Protein AF-A0A5B8W4Y5-F1 (afdb_monomer_lite)

Sequence (94 aa):
MKAFEIRVGQGQRLLKFEPQDKVNQFKIYAADKAEDWIDYEQSRSVDVPQDGLLGIITVYSDHHFDFDGPGAFTGQDLLSIAAQIVKHPQFKAE

Radius of gyration: 12.48 Å; chains: 1; bounding box: 27×25×34 Å

Structure (mmCIF, N/CA/C/O backbone):
data_AF-A0A5B8W4Y5-F1
#
_entry.id   AF-A0A5B8W4Y5-F1
#
loop_
_atom_site.group_PDB
_atom_site.id
_atom_site.type_symbol
_atom_site.label_atom_id
_atom_site.label_alt_id
_atom_site.label_comp_id
_atom_site.label_asym_id
_atom_site.label_entity_id
_atom_site.label_seq_id
_atom_site.pdbx_PDB_ins_code
_atom_site.Cartn_x
_atom_site.Cartn_y
_atom_site.Cartn_z
_atom_site.occupancy
_atom_site.B_iso_or_equiv
_atom_site.auth_seq_id
_atom_site.auth_comp_id
_atom_site.auth_asym_id
_atom_site.auth_atom_id
_atom_site.pdbx_PDB_model_num
ATOM 1 N N . MET A 1 1 ? -4.079 -1.661 -15.724 1.00 78.94 1 MET A N 1
ATOM 2 C CA . MET A 1 1 ? -4.285 -2.419 -14.471 1.00 78.94 1 MET A CA 1
ATOM 3 C C . MET A 1 1 ? -5.638 -2.007 -13.903 1.00 78.94 1 MET A C 1
ATOM 5 O O . MET A 1 1 ? -6.150 -0.971 -14.312 1.00 78.94 1 MET A O 1
ATOM 9 N N . LYS A 1 2 ? -6.241 -2.809 -13.031 1.00 86.81 2 LYS A N 1
ATOM 10 C CA . LYS A 1 2 ? -7.474 -2.486 -12.298 1.00 86.81 2 LYS A CA 1
ATOM 11 C C . LYS A 1 2 ? -7.151 -2.300 -10.820 1.00 86.81 2 LYS A C 1
ATOM 13 O O . LYS A 1 2 ? -6.152 -2.844 -10.354 1.00 86.81 2 LYS A O 1
ATOM 18 N N . ALA A 1 3 ? -8.001 -1.560 -10.113 1.00 92.31 3 ALA A N 1
ATOM 19 C CA . ALA A 1 3 ? -7.918 -1.478 -8.663 1.00 92.31 3 ALA A CA 1
ATOM 20 C C . ALA A 1 3 ? -8.151 -2.855 -8.022 1.00 92.31 3 ALA A C 1
ATOM 22 O O . ALA A 1 3 ? -8.873 -3.687 -8.582 1.00 92.31 3 ALA A O 1
ATOM 23 N N . PHE A 1 4 ? -7.524 -3.093 -6.875 1.00 93.06 4 PHE A N 1
ATOM 24 C CA . PHE A 1 4 ? -7.642 -4.339 -6.117 1.00 93.06 4 PHE A CA 1
ATOM 25 C C . PHE A 1 4 ? -7.449 -4.090 -4.625 1.00 93.06 4 PHE A C 1
ATOM 27 O O . PHE A 1 4 ? -7.040 -3.005 -4.227 1.00 93.06 4 PHE A O 1
ATOM 34 N N . GLU A 1 5 ? -7.741 -5.093 -3.805 1.00 93.62 5 GLU A N 1
ATOM 35 C CA . GLU A 1 5 ? -7.681 -4.983 -2.351 1.00 93.62 5 GLU A CA 1
ATOM 36 C C . GLU A 1 5 ? -6.803 -6.090 -1.771 1.00 93.62 5 GLU A C 1
ATOM 38 O O . GLU A 1 5 ? -6.829 -7.223 -2.257 1.00 93.62 5 GLU A O 1
ATOM 43 N N . ILE A 1 6 ? -6.028 -5.775 -0.734 1.00 89.75 6 ILE A N 1
ATOM 44 C CA . ILE A 1 6 ? -5.232 -6.760 0.014 1.00 89.75 6 ILE A CA 1
ATOM 45 C C . ILE A 1 6 ? -5.397 -6.523 1.517 1.00 89.75 6 ILE A C 1
ATOM 47 O O . ILE A 1 6 ? -5.658 -5.399 1.949 1.00 89.75 6 ILE A O 1
ATOM 51 N N . ARG A 1 7 ? -5.214 -7.574 2.323 1.00 86.62 7 ARG A N 1
ATOM 52 C CA . ARG A 1 7 ? -5.227 -7.476 3.789 1.00 86.62 7 ARG A CA 1
ATOM 53 C C . ARG A 1 7 ? -3.813 -7.499 4.344 1.00 86.62 7 ARG A C 1
ATOM 55 O O . ARG A 1 7 ? -3.030 -8.382 3.997 1.00 86.62 7 ARG A O 1
ATOM 62 N N . VAL A 1 8 ? -3.475 -6.556 5.221 1.00 77.94 8 VAL A N 1
ATOM 63 C CA . VAL A 1 8 ? -2.107 -6.418 5.753 1.00 77.94 8 VAL A CA 1
ATOM 64 C C . VAL A 1 8 ? -2.051 -6.306 7.273 1.00 77.94 8 VAL A C 1
ATOM 66 O O . VAL A 1 8 ? -2.972 -5.825 7.936 1.00 77.94 8 VAL A O 1
ATOM 69 N N . GLY A 1 9 ? -0.911 -6.733 7.819 1.00 70.38 9 GLY A N 1
ATOM 70 C CA . GLY A 1 9 ? -0.618 -6.692 9.248 1.00 70.38 9 GLY A CA 1
ATOM 71 C C . GLY A 1 9 ? -1.419 -7.702 10.078 1.00 70.38 9 GLY A C 1
ATOM 72 O O . GLY A 1 9 ? -2.280 -8.430 9.583 1.00 70.38 9 GLY A O 1
ATOM 73 N N . GLN A 1 10 ? -1.128 -7.740 11.380 1.00 64.38 10 GLN A N 1
ATOM 74 C CA . GLN A 1 10 ? -1.821 -8.619 12.333 1.00 64.38 10 GLN A CA 1
ATOM 75 C C . GLN A 1 10 ? -3.308 -8.262 12.489 1.00 64.38 10 GLN A C 1
ATOM 77 O O . GLN A 1 10 ? -4.118 -9.142 12.751 1.00 64.38 10 GLN A O 1
ATOM 82 N N . GLY A 1 11 ? -3.667 -6.994 12.258 1.00 65.56 11 GLY A N 1
ATOM 83 C CA . GLY A 1 11 ? -5.050 -6.511 12.277 1.00 65.56 11 GLY A CA 1
ATOM 84 C C . GLY A 1 11 ? -5.858 -6.813 11.011 1.00 65.56 11 GLY A C 1
ATOM 85 O O . GLY A 1 11 ? -7.015 -6.426 10.955 1.00 65.56 11 GLY A O 1
ATOM 86 N N . GLN A 1 12 ? -5.278 -7.478 9.997 1.00 73.06 12 GLN A N 1
ATOM 87 C CA . GLN A 1 12 ? -5.971 -7.834 8.745 1.00 73.06 12 GLN A CA 1
ATOM 88 C C . GLN A 1 12 ? -6.645 -6.640 8.039 1.00 73.06 12 GLN A C 1
ATOM 90 O O . GLN A 1 12 ? -7.681 -6.813 7.392 1.00 73.06 12 GLN A O 1
ATOM 95 N N . ARG A 1 13 ? -6.039 -5.450 8.135 1.00 80.94 13 ARG A N 1
ATOM 96 C CA . ARG A 1 13 ? -6.568 -4.199 7.572 1.00 80.94 13 ARG A CA 1
ATOM 97 C C . ARG A 1 13 ? -6.677 -4.305 6.061 1.00 80.94 13 ARG A C 1
ATOM 99 O O . ARG A 1 13 ? -5.693 -4.654 5.403 1.00 80.94 13 ARG A O 1
ATOM 106 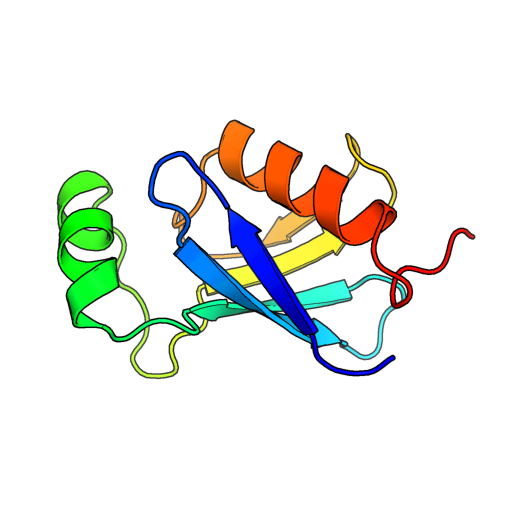N N . LEU A 1 14 ? -7.851 -4.008 5.527 1.00 87.75 14 LEU A N 1
ATOM 107 C CA . LEU A 1 14 ? -8.137 -3.973 4.109 1.00 87.75 14 LEU A CA 1
ATOM 108 C C . LEU A 1 14 ? -7.641 -2.655 3.519 1.00 87.75 14 LEU A C 1
ATOM 110 O O . LEU A 1 14 ? -8.032 -1.553 3.915 1.00 87.75 14 LEU A O 1
ATOM 114 N N . LEU A 1 15 ? -6.768 -2.802 2.538 1.00 90.12 15 LEU A N 1
ATOM 115 C CA . LEU A 1 15 ? -6.194 -1.718 1.772 1.00 90.12 15 LEU A CA 1
ATOM 116 C C . LEU A 1 15 ? -6.635 -1.843 0.326 1.00 90.12 15 LEU A C 1
ATOM 118 O O . LEU A 1 15 ? -6.529 -2.924 -0.254 1.00 90.12 15 LEU A O 1
ATOM 122 N N . LYS A 1 16 ? -7.060 -0.731 -0.267 1.00 92.88 16 LYS A N 1
ATOM 123 C CA . LYS A 1 16 ? -7.382 -0.638 -1.689 1.00 92.88 16 LYS A CA 1
ATOM 124 C C . LYS A 1 16 ? -6.218 -0.003 -2.443 1.00 92.88 16 LYS A C 1
ATOM 126 O O . LYS A 1 16 ? -5.729 1.057 -2.072 1.00 92.88 16 LYS A O 1
ATOM 131 N N . PHE A 1 17 ? -5.805 -0.648 -3.524 1.00 94.06 17 PHE A N 1
ATOM 132 C CA . PHE A 1 17 ? -4.712 -0.245 -4.398 1.00 94.06 17 PHE A CA 1
ATOM 133 C C . PHE A 1 17 ? -5.292 0.220 -5.718 1.00 94.06 17 PHE A C 1
ATOM 135 O O . PHE A 1 17 ? -5.901 -0.567 -6.444 1.00 94.06 17 PHE A O 1
ATOM 142 N N . GLU A 1 18 ? -5.090 1.490 -6.047 1.00 94.56 18 GLU A N 1
ATOM 143 C CA . GLU A 1 18 ? -5.514 2.057 -7.321 1.00 94.56 18 GLU A CA 1
ATOM 144 C C . GLU A 1 18 ? -4.306 2.277 -8.237 1.00 94.56 18 GLU A C 1
ATOM 146 O O . GLU A 1 18 ? -3.410 3.054 -7.888 1.00 94.56 18 GLU A O 1
ATOM 151 N N . PRO A 1 19 ? -4.251 1.617 -9.408 1.00 93.06 19 PRO A N 1
ATOM 152 C CA . PRO A 1 19 ? -3.127 1.752 -10.326 1.00 93.06 19 PRO A CA 1
ATOM 153 C C . PRO A 1 19 ? -2.980 3.188 -10.824 1.00 93.06 19 PRO A C 1
ATOM 155 O O . PRO A 1 19 ? -3.975 3.862 -11.088 1.00 93.06 19 PRO A O 1
ATOM 158 N N . GLN A 1 20 ? -1.735 3.631 -10.960 1.00 93.00 20 GLN A N 1
ATOM 159 C CA . GLN A 1 20 ? -1.369 4.936 -11.509 1.00 93.00 20 GLN A CA 1
ATOM 160 C C . GLN A 1 20 ? -0.818 4.792 -12.939 1.00 93.00 20 GLN A C 1
ATOM 162 O O . GLN A 1 20 ? -0.818 3.702 -13.515 1.00 93.00 20 GLN A O 1
ATOM 167 N N . ASP A 1 21 ? -0.349 5.899 -13.520 1.00 88.00 21 ASP A N 1
ATOM 168 C CA . ASP A 1 21 ? 0.194 5.928 -14.885 1.00 88.00 21 ASP A CA 1
ATOM 169 C C . ASP A 1 21 ? 1.499 5.125 -15.031 1.00 88.00 21 ASP A C 1
ATOM 171 O O . ASP A 1 21 ? 1.808 4.622 -16.112 1.00 88.00 21 ASP A O 1
ATOM 175 N N . LYS A 1 22 ? 2.268 4.980 -13.942 1.00 87.81 22 LYS A N 1
ATOM 176 C CA . LYS A 1 22 ? 3.495 4.173 -13.913 1.00 87.81 22 LYS A CA 1
ATOM 177 C C . LYS A 1 22 ? 3.196 2.697 -13.650 1.00 87.81 22 LYS A C 1
ATOM 179 O O . LYS A 1 22 ? 2.300 2.343 -12.884 1.00 87.81 22 LYS A O 1
ATOM 184 N N . VAL A 1 23 ? 3.999 1.825 -14.259 1.00 88.50 23 VAL A N 1
ATOM 185 C CA . VAL A 1 23 ? 3.936 0.375 -14.034 1.00 88.50 23 VAL A CA 1
ATOM 186 C C . VAL A 1 23 ? 4.185 0.074 -12.555 1.00 88.50 23 VAL A C 1
ATOM 188 O O . VAL A 1 23 ? 5.077 0.652 -11.943 1.00 88.50 23 VAL A O 1
ATOM 191 N N . ASN A 1 24 ? 3.359 -0.806 -11.982 1.00 92.94 24 ASN A N 1
ATOM 192 C CA . ASN A 1 24 ? 3.417 -1.245 -10.583 1.00 92.94 24 ASN A CA 1
ATOM 193 C C . ASN A 1 24 ? 3.398 -0.109 -9.544 1.00 92.94 24 ASN A C 1
ATOM 195 O O . ASN A 1 24 ? 3.819 -0.305 -8.402 1.00 92.94 24 ASN A O 1
ATOM 199 N N . GLN A 1 25 ? 2.890 1.064 -9.929 1.00 95.38 25 GLN A N 1
ATOM 200 C CA . GLN A 1 25 ? 2.639 2.172 -9.025 1.00 95.38 25 GLN A CA 1
ATOM 201 C C . GLN A 1 25 ? 1.163 2.205 -8.634 1.00 95.38 25 GLN A C 1
ATOM 203 O O . GLN A 1 25 ? 0.276 2.169 -9.492 1.00 95.38 25 GLN A O 1
ATOM 208 N N . PHE A 1 26 ? 0.900 2.313 -7.335 1.00 95.00 26 PHE A N 1
ATOM 209 C CA . PHE A 1 26 ? -0.439 2.253 -6.771 1.00 95.00 26 PHE A CA 1
ATOM 210 C C . PHE A 1 26 ? -0.625 3.313 -5.688 1.00 95.00 26 PHE A C 1
ATOM 212 O O . PHE A 1 26 ? 0.216 3.451 -4.802 1.00 95.00 26 PHE A O 1
ATOM 219 N N . LYS A 1 27 ? -1.755 4.021 -5.722 1.00 94.31 27 LYS A N 1
ATOM 220 C CA . LYS A 1 27 ? -2.254 4.749 -4.550 1.00 94.31 27 LYS A CA 1
ATOM 221 C C . LYS A 1 27 ? -2.866 3.754 -3.578 1.00 94.31 27 LYS A C 1
ATOM 223 O O . LYS A 1 27 ? -3.612 2.873 -4.004 1.00 94.31 27 LYS A O 1
ATOM 228 N N . ILE A 1 28 ? -2.545 3.900 -2.301 1.00 92.00 28 ILE A N 1
ATOM 229 C CA . ILE A 1 28 ? -3.038 3.056 -1.219 1.00 92.00 28 ILE A CA 1
ATOM 230 C C . ILE A 1 28 ? -4.110 3.822 -0.462 1.00 92.00 28 ILE A C 1
ATOM 232 O O . ILE A 1 28 ? -3.847 4.901 0.061 1.00 92.00 28 ILE A O 1
ATOM 236 N N . TYR A 1 29 ? -5.289 3.231 -0.356 1.00 89.06 29 TYR A N 1
ATOM 237 C CA . TYR A 1 29 ? -6.403 3.765 0.406 1.00 89.06 29 TYR A CA 1
ATOM 238 C C . TYR A 1 29 ? -6.776 2.821 1.543 1.00 89.06 29 TYR A C 1
ATOM 240 O O . TYR A 1 29 ? -6.728 1.596 1.381 1.00 89.06 29 TYR A O 1
ATOM 248 N N . ALA A 1 30 ? -7.199 3.387 2.669 1.00 85.44 30 ALA A N 1
ATOM 249 C CA . ALA A 1 30 ? -7.955 2.650 3.672 1.00 85.44 30 ALA A CA 1
ATOM 250 C C . ALA A 1 30 ? -9.290 2.204 3.049 1.00 85.44 30 ALA A C 1
ATOM 252 O O . ALA A 1 30 ? -10.077 3.039 2.606 1.00 85.44 30 ALA A O 1
ATOM 253 N N . ALA A 1 31 ? -9.521 0.892 2.956 1.00 84.25 31 ALA A N 1
ATOM 254 C CA . ALA A 1 31 ? -10.777 0.345 2.434 1.00 84.25 31 ALA A CA 1
ATOM 255 C C . ALA A 1 31 ? -11.766 -0.018 3.553 1.00 84.25 31 ALA A C 1
ATOM 257 O O . ALA A 1 31 ? -12.974 -0.057 3.318 1.00 84.25 31 ALA A O 1
ATOM 258 N N . ASP A 1 32 ? -11.256 -0.280 4.759 1.00 80.25 32 ASP A N 1
ATOM 259 C CA . ASP A 1 32 ? -12.082 -0.447 5.957 1.00 80.25 32 ASP A CA 1
ATOM 260 C C . ASP A 1 32 ? -12.668 0.894 6.433 1.00 80.25 32 ASP A C 1
ATOM 262 O O . ASP A 1 32 ? -12.267 1.974 5.987 1.00 80.25 32 ASP A O 1
ATOM 266 N N . LYS A 1 33 ? -13.635 0.835 7.356 1.00 69.06 33 LYS A N 1
ATOM 267 C CA . LYS A 1 33 ? -14.246 2.043 7.920 1.00 69.06 33 LYS A CA 1
ATOM 268 C C . LYS A 1 33 ? -13.219 2.808 8.752 1.00 69.06 33 LYS A C 1
ATOM 270 O O . LYS A 1 33 ? -12.347 2.204 9.364 1.00 69.06 33 LYS A O 1
ATOM 275 N N . ALA A 1 34 ? -13.382 4.128 8.849 1.00 62.81 34 ALA A N 1
ATOM 276 C CA . ALA A 1 34 ? -12.522 4.974 9.681 1.00 62.81 34 ALA A CA 1
ATOM 277 C C . ALA A 1 34 ? -12.395 4.442 11.121 1.00 62.81 34 ALA A C 1
ATOM 279 O O . ALA A 1 34 ? -11.308 4.449 11.675 1.00 62.81 34 ALA A O 1
ATOM 280 N N . GLU A 1 35 ? -13.470 3.886 11.690 1.00 64.06 35 GLU A N 1
ATOM 281 C CA . GLU A 1 35 ? -13.485 3.272 13.027 1.00 64.06 35 GLU A CA 1
ATOM 282 C C . GLU A 1 35 ? -12.459 2.136 13.194 1.00 64.06 35 GLU A C 1
ATOM 284 O O . GLU A 1 35 ? -11.827 2.050 14.242 1.00 64.06 35 GLU A O 1
ATOM 289 N N . ASP A 1 36 ? -12.228 1.327 12.154 1.00 65.62 36 ASP A N 1
ATOM 290 C CA . ASP A 1 36 ? -11.223 0.251 12.151 1.00 65.62 36 ASP A CA 1
ATOM 291 C C . ASP A 1 36 ? -9.781 0.799 12.067 1.00 65.62 36 ASP A C 1
ATOM 293 O O . ASP A 1 36 ? -8.809 0.097 12.362 1.00 65.62 36 ASP A O 1
ATOM 297 N N . TRP A 1 37 ? -9.638 2.070 11.676 1.00 65.75 37 TRP A N 1
ATOM 298 C CA . TRP A 1 37 ? -8.372 2.795 11.596 1.00 65.75 37 TRP A CA 1
ATOM 299 C C . TRP A 1 37 ? -8.116 3.706 12.802 1.00 65.75 37 TRP A C 1
ATOM 301 O O . TRP A 1 37 ? -6.956 4.013 13.048 1.00 65.75 37 TRP A O 1
ATOM 311 N N . ILE A 1 38 ? -9.120 4.054 13.617 1.00 63.31 38 ILE A N 1
ATOM 312 C CA . ILE A 1 38 ? -8.944 4.924 14.799 1.00 63.31 38 ILE A CA 1
ATOM 313 C C . ILE A 1 38 ? -7.928 4.334 15.791 1.00 63.31 38 ILE A C 1
ATOM 315 O O . ILE A 1 38 ? -7.043 5.048 16.263 1.00 63.31 38 ILE A O 1
ATOM 319 N N . ASP A 1 39 ? -7.982 3.027 16.067 1.00 61.19 39 ASP A N 1
ATOM 320 C CA . ASP A 1 39 ? -6.985 2.360 16.925 1.00 61.19 39 ASP A CA 1
ATOM 321 C C . ASP A 1 39 ? -5.575 2.394 16.300 1.00 61.19 39 ASP A C 1
ATOM 323 O O . ASP A 1 39 ? -4.546 2.422 16.988 1.00 61.19 39 ASP A O 1
ATOM 327 N N . TYR A 1 40 ? -5.505 2.424 14.968 1.00 63.06 40 TYR A N 1
ATOM 328 C CA . TYR A 1 40 ? -4.253 2.536 14.234 1.00 63.06 40 TYR A CA 1
ATOM 329 C C . TYR A 1 40 ? -3.686 3.958 14.278 1.00 63.06 40 TYR A C 1
ATOM 331 O O . TYR A 1 40 ? -2.519 4.129 14.626 1.00 63.06 40 TYR A O 1
ATOM 339 N N . GLU A 1 41 ? -4.509 4.970 14.008 1.00 60.94 41 GLU A N 1
ATOM 340 C CA . GLU A 1 41 ? -4.158 6.389 14.104 1.00 60.94 41 GLU A CA 1
ATOM 341 C C . GLU A 1 41 ? -3.676 6.749 15.511 1.00 60.94 41 GLU A C 1
ATOM 343 O O . GLU A 1 41 ? -2.620 7.363 15.660 1.00 60.94 41 GLU A O 1
ATOM 348 N N . GLN A 1 42 ? -4.370 6.282 16.555 1.00 59.97 42 GLN A N 1
ATOM 349 C CA . GLN A 1 42 ? -3.980 6.533 17.947 1.00 59.97 42 GLN A CA 1
ATOM 350 C C . GLN A 1 42 ? -2.683 5.820 18.346 1.00 59.97 42 GLN A C 1
ATOM 352 O O . GLN A 1 42 ? -1.887 6.372 19.105 1.00 59.97 42 GLN A O 1
ATOM 357 N N . SER A 1 43 ? -2.439 4.609 17.836 1.00 59.59 43 SER A N 1
ATOM 358 C CA . SER A 1 43 ? -1.205 3.866 18.138 1.00 59.59 43 SER A CA 1
ATOM 359 C C . SER A 1 43 ? 0.025 4.374 17.377 1.00 59.59 43 SER A C 1
ATOM 361 O O . SER A 1 43 ? 1.155 4.051 17.753 1.00 59.59 43 SER A O 1
ATOM 363 N N . ARG A 1 44 ? -0.171 5.153 16.306 1.00 62.75 44 ARG A N 1
ATOM 364 C CA . ARG A 1 44 ? 0.890 5.561 15.369 1.00 62.75 44 ARG A CA 1
ATOM 365 C C . ARG A 1 44 ? 1.036 7.074 15.195 1.00 62.75 44 ARG A C 1
ATOM 367 O O . ARG A 1 44 ? 1.997 7.487 14.552 1.00 62.75 44 ARG A O 1
ATOM 374 N N . SER A 1 45 ? 0.133 7.873 15.766 1.00 63.12 45 SER A N 1
ATOM 375 C CA . SER A 1 45 ? 0.054 9.331 15.590 1.00 63.12 45 SER A CA 1
ATOM 376 C C . SER A 1 45 ? 0.085 9.746 14.117 1.00 63.12 45 SER A C 1
ATOM 378 O O . SER A 1 45 ? 0.862 10.617 13.727 1.00 63.12 45 SER A O 1
ATOM 380 N N . VAL A 1 46 ? -0.715 9.081 13.287 1.00 64.81 46 VAL A N 1
ATOM 381 C CA . VAL A 1 46 ? -0.842 9.412 11.862 1.00 64.81 46 VAL A CA 1
ATOM 382 C C . VAL A 1 46 ? -2.217 10.001 11.642 1.00 64.81 46 VAL A C 1
ATOM 384 O O . VAL A 1 46 ? -3.195 9.359 12.003 1.00 64.81 46 VAL A O 1
ATOM 387 N N . ASP A 1 47 ? -2.280 11.184 11.041 1.00 63.31 47 ASP A N 1
ATOM 388 C CA . ASP A 1 47 ? -3.531 11.729 10.522 1.00 63.31 47 ASP A CA 1
ATOM 389 C C . ASP A 1 47 ? -3.854 11.007 9.208 1.00 63.31 47 ASP A C 1
ATOM 391 O O . ASP A 1 47 ? -3.168 11.211 8.198 1.00 63.31 47 ASP A O 1
ATOM 395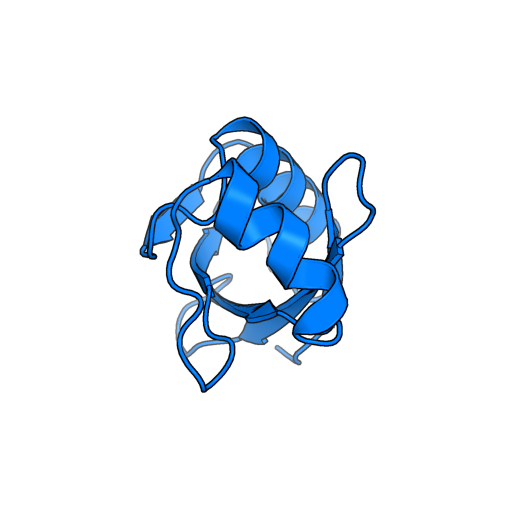 N N . VAL A 1 48 ? -4.869 10.138 9.203 1.00 66.75 48 VAL A N 1
ATOM 396 C CA . VAL A 1 48 ? -5.421 9.609 7.953 1.00 66.75 48 VAL A CA 1
ATOM 397 C C . VAL A 1 48 ? -6.212 10.743 7.302 1.00 66.75 48 VAL A C 1
ATOM 399 O O . VAL A 1 48 ? -7.154 11.268 7.904 1.00 66.75 48 VAL A O 1
ATOM 402 N N . PRO A 1 49 ? -5.852 11.178 6.082 1.00 66.81 49 PRO A N 1
ATOM 403 C CA . PRO A 1 49 ? -6.569 12.270 5.454 1.00 66.81 49 PRO A CA 1
ATOM 404 C C . PRO A 1 49 ? -8.014 11.858 5.142 1.00 66.81 49 PRO A C 1
ATOM 406 O O . PRO A 1 49 ? -8.333 10.679 5.000 1.00 66.81 49 PRO A O 1
ATOM 409 N N . GLN A 1 50 ? -8.913 12.841 5.043 1.00 67.31 50 GLN A N 1
ATOM 410 C CA . GLN A 1 50 ? -10.363 12.614 4.932 1.00 67.31 50 GLN A CA 1
ATOM 411 C C . GLN A 1 50 ? -10.775 11.806 3.684 1.00 67.31 50 GLN A C 1
ATOM 413 O O . GLN A 1 50 ? -11.850 11.211 3.654 1.00 67.31 50 GLN A O 1
ATOM 418 N N . ASP A 1 51 ? -9.931 11.782 2.653 1.00 75.81 51 ASP A N 1
ATOM 419 C CA . ASP A 1 51 ? -10.103 10.977 1.440 1.00 75.81 51 ASP A CA 1
ATOM 420 C C . ASP A 1 51 ? -9.624 9.519 1.599 1.00 75.81 51 ASP A C 1
ATOM 422 O O . ASP A 1 51 ? -9.791 8.712 0.684 1.00 75.81 51 ASP A O 1
ATOM 426 N N . GLY A 1 52 ? -9.043 9.174 2.751 1.00 78.12 52 GLY A N 1
ATOM 427 C CA . GLY A 1 52 ? -8.543 7.844 3.083 1.00 78.12 52 GLY A CA 1
ATOM 428 C C . GLY A 1 52 ? -7.225 7.482 2.398 1.00 78.12 52 GLY A C 1
ATOM 429 O O . GLY A 1 52 ? -6.859 6.306 2.408 1.00 78.12 52 GLY A O 1
ATOM 430 N N . LEU A 1 53 ? -6.523 8.442 1.777 1.00 87.06 53 LEU A N 1
ATOM 431 C CA . LEU A 1 53 ? -5.257 8.193 1.085 1.00 87.06 53 LEU A CA 1
ATOM 432 C C . LEU A 1 53 ? -4.116 7.993 2.091 1.00 87.06 53 LEU A C 1
ATOM 434 O O . LEU A 1 53 ? -3.709 8.907 2.799 1.00 87.06 53 LEU A O 1
ATOM 438 N N . LEU A 1 54 ? -3.540 6.796 2.103 1.00 86.88 54 LEU A N 1
ATOM 439 C CA . LEU A 1 54 ? -2.446 6.431 3.006 1.00 86.88 54 LEU A CA 1
ATOM 440 C C . LEU A 1 54 ? -1.063 6.615 2.375 1.00 86.88 54 LEU A C 1
ATOM 442 O O . LEU A 1 54 ? -0.063 6.595 3.085 1.00 86.88 54 LEU A O 1
ATOM 446 N N . GLY A 1 55 ? -0.993 6.779 1.052 1.00 90.75 55 GLY A N 1
ATOM 447 C CA . GLY A 1 55 ? 0.248 7.027 0.322 1.00 90.75 55 GLY A CA 1
ATOM 448 C C . GLY A 1 55 ? 0.254 6.423 -1.078 1.00 90.75 55 GLY A C 1
ATOM 449 O O . GLY A 1 55 ? -0.760 5.937 -1.583 1.00 90.75 55 GLY A O 1
ATOM 450 N N . ILE A 1 56 ? 1.419 6.447 -1.711 1.00 94.06 56 ILE A N 1
ATOM 451 C CA . ILE A 1 56 ? 1.704 5.889 -3.029 1.00 94.06 56 ILE A CA 1
ATOM 452 C C . ILE A 1 56 ? 2.866 4.913 -2.878 1.00 94.06 56 ILE A C 1
ATOM 454 O O . ILE A 1 56 ? 3.907 5.260 -2.329 1.00 94.06 56 ILE A O 1
ATOM 458 N N . ILE A 1 57 ? 2.709 3.697 -3.396 1.00 94.25 57 ILE A N 1
ATOM 459 C CA . ILE A 1 57 ? 3.778 2.699 -3.461 1.00 94.25 57 ILE A CA 1
ATOM 460 C C . ILE A 1 57 ? 4.121 2.387 -4.913 1.00 94.25 57 ILE A C 1
ATOM 462 O O . ILE A 1 57 ? 3.230 2.235 -5.748 1.00 94.25 57 ILE A O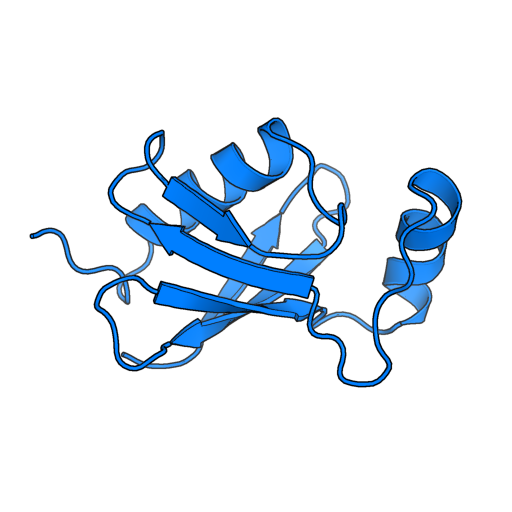 1
ATOM 466 N N . THR A 1 58 ? 5.409 2.271 -5.214 1.00 95.44 58 THR A N 1
ATOM 467 C CA . THR A 1 58 ? 5.920 1.743 -6.483 1.00 95.44 58 THR A CA 1
ATOM 468 C C . THR A 1 58 ? 6.693 0.470 -6.180 1.00 95.44 58 THR A C 1
ATOM 470 O O . THR A 1 58 ? 7.650 0.508 -5.412 1.00 95.44 58 THR A O 1
ATOM 473 N N . VAL A 1 59 ? 6.263 -0.664 -6.733 1.00 95.06 59 VAL A N 1
ATOM 474 C CA . VAL A 1 59 ? 6.828 -1.981 -6.405 1.00 95.06 59 VAL A CA 1
ATOM 475 C C . VAL A 1 59 ? 7.647 -2.511 -7.576 1.00 95.06 59 VAL A C 1
ATOM 477 O O . VAL A 1 59 ? 7.118 -2.679 -8.672 1.00 95.06 59 VAL A O 1
ATOM 480 N N . TYR A 1 60 ? 8.918 -2.828 -7.330 1.00 92.88 60 TYR A N 1
ATOM 481 C CA . TYR A 1 60 ? 9.805 -3.469 -8.308 1.00 92.88 60 TYR A CA 1
ATOM 482 C C . TYR A 1 60 ? 9.993 -4.958 -7.990 1.00 92.88 60 TYR A C 1
ATOM 484 O O . TYR A 1 60 ? 10.043 -5.793 -8.889 1.00 92.88 60 TYR A O 1
ATOM 492 N N . SER A 1 61 ? 10.064 -5.302 -6.702 1.00 92.00 61 SER A N 1
ATOM 493 C CA . SER A 1 61 ? 10.055 -6.675 -6.194 1.00 92.00 61 SER A CA 1
ATOM 494 C C . SER A 1 61 ? 9.434 -6.734 -4.796 1.00 92.00 61 SER A C 1
ATOM 496 O O . SER A 1 61 ? 9.035 -5.718 -4.230 1.00 92.00 61 SER A O 1
ATOM 498 N N . ASP A 1 62 ? 9.356 -7.928 -4.214 1.00 91.06 62 ASP A N 1
ATOM 499 C CA . ASP A 1 62 ? 8.830 -8.143 -2.864 1.00 91.06 62 ASP A CA 1
ATOM 500 C C . ASP A 1 62 ? 9.682 -7.476 -1.765 1.00 91.06 62 ASP A C 1
ATOM 502 O O . ASP A 1 62 ? 9.171 -7.206 -0.680 1.00 91.06 62 ASP A O 1
ATOM 506 N N . HIS A 1 63 ? 10.947 -7.154 -2.063 1.00 92.31 63 HIS A N 1
ATOM 507 C CA . HIS A 1 63 ? 11.884 -6.479 -1.155 1.00 92.31 63 HIS A CA 1
ATOM 508 C C . HIS A 1 63 ? 12.406 -5.131 -1.685 1.00 92.31 63 HIS A C 1
ATOM 510 O O . HIS A 1 63 ? 13.169 -4.464 -0.989 1.00 92.31 63 HIS A O 1
ATOM 516 N N . HIS A 1 64 ? 12.029 -4.727 -2.902 1.00 93.75 64 HIS A N 1
ATOM 517 C CA . HIS A 1 64 ? 12.448 -3.469 -3.519 1.00 93.75 64 HIS A CA 1
ATOM 518 C C . HIS A 1 64 ? 11.221 -2.666 -3.947 1.00 93.75 64 HIS A C 1
ATOM 520 O O . HIS A 1 64 ? 10.525 -3.015 -4.904 1.00 93.75 64 HIS A O 1
ATOM 526 N N . PHE A 1 65 ? 10.960 -1.585 -3.222 1.00 94.06 65 PHE A N 1
ATOM 527 C CA . PHE A 1 65 ? 9.833 -0.695 -3.451 1.00 94.06 65 PHE A CA 1
ATOM 528 C C . PHE A 1 65 ? 10.171 0.718 -2.974 1.00 94.06 65 PHE A C 1
ATOM 530 O O . PHE A 1 65 ? 10.957 0.893 -2.042 1.00 94.06 65 PHE A O 1
ATOM 537 N N . ASP A 1 66 ? 9.517 1.703 -3.578 1.00 94.31 66 ASP A N 1
ATOM 538 C CA . ASP A 1 66 ? 9.478 3.081 -3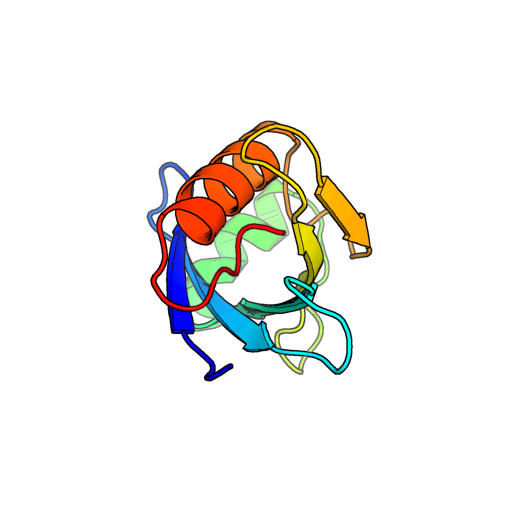.096 1.00 94.31 66 ASP A CA 1
ATOM 539 C C . ASP A 1 66 ? 8.104 3.349 -2.481 1.00 94.31 66 ASP A C 1
ATOM 541 O O . ASP A 1 66 ? 7.081 2.974 -3.061 1.00 94.31 66 ASP A O 1
ATOM 545 N N . PHE A 1 67 ? 8.065 4.015 -1.329 1.00 92.75 67 PHE A N 1
ATOM 546 C CA . PHE A 1 67 ? 6.825 4.447 -0.690 1.00 92.75 67 PHE A CA 1
ATOM 547 C C . PHE A 1 67 ? 6.891 5.937 -0.360 1.00 92.75 67 PHE A C 1
ATOM 549 O O . PHE A 1 67 ? 7.848 6.393 0.262 1.00 92.75 67 PHE A O 1
ATOM 556 N N . ASP A 1 68 ? 5.855 6.666 -0.761 1.00 91.50 68 ASP A N 1
ATOM 557 C CA . ASP A 1 68 ? 5.649 8.075 -0.449 1.00 91.50 68 ASP A CA 1
ATOM 558 C C . ASP A 1 68 ? 4.287 8.243 0.226 1.00 91.50 68 ASP A C 1
ATOM 560 O O . ASP A 1 68 ? 3.241 8.005 -0.379 1.00 91.50 68 ASP A O 1
ATOM 564 N N . GLY A 1 69 ? 4.282 8.611 1.500 1.00 84.62 69 GLY A N 1
ATOM 565 C CA . GLY A 1 69 ? 3.055 8.786 2.258 1.00 84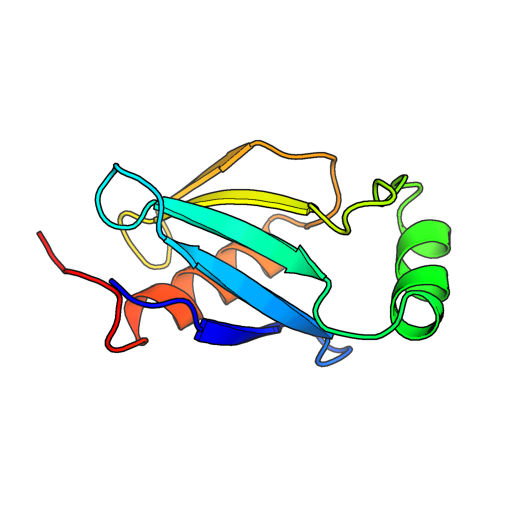.62 69 GLY A CA 1
ATOM 566 C C . GLY A 1 69 ? 3.314 9.224 3.693 1.00 84.62 69 GLY A C 1
ATOM 567 O O . GLY A 1 69 ? 4.452 9.154 4.172 1.00 84.62 69 GLY A O 1
ATOM 568 N N . PRO A 1 70 ? 2.263 9.668 4.405 1.00 71.88 70 PRO A N 1
ATOM 569 C CA . PRO A 1 70 ? 2.340 9.842 5.849 1.00 71.88 70 PRO A CA 1
ATOM 570 C C . PRO A 1 70 ? 2.759 8.505 6.478 1.00 71.88 70 PRO A C 1
ATOM 572 O O . PRO A 1 70 ? 2.499 7.457 5.894 1.00 71.88 70 PRO A O 1
ATOM 575 N N . GLY A 1 71 ? 3.42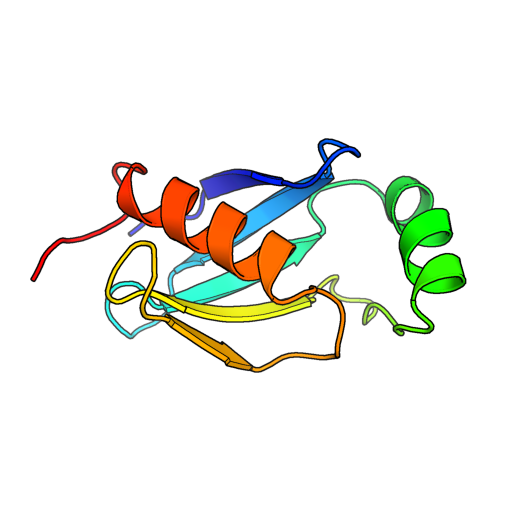7 8.515 7.638 1.00 70.81 71 GLY A N 1
ATOM 576 C CA . GLY A 1 71 ? 4.028 7.346 8.317 1.00 70.81 71 GLY A CA 1
ATOM 577 C C . GLY A 1 71 ? 3.060 6.235 8.774 1.00 70.81 71 GLY A C 1
ATOM 578 O O . GLY A 1 71 ? 3.289 5.584 9.790 1.00 70.81 71 GLY A O 1
ATOM 579 N N . ALA A 1 72 ? 1.988 6.011 8.020 1.00 75.56 72 ALA A N 1
ATOM 580 C CA . ALA A 1 72 ? 0.924 5.042 8.156 1.00 75.56 72 ALA A CA 1
ATOM 581 C C . ALA A 1 72 ? 1.365 3.595 7.954 1.00 75.56 72 ALA A C 1
ATOM 583 O O . ALA A 1 72 ? 0.536 2.712 8.117 1.00 75.56 72 ALA A O 1
ATOM 584 N N . PHE A 1 73 ? 2.626 3.299 7.642 1.00 81.62 73 PHE A N 1
ATOM 585 C CA . PHE A 1 73 ? 3.112 1.923 7.538 1.00 81.62 73 PHE A CA 1
ATOM 586 C C . PHE A 1 73 ? 4.507 1.789 8.143 1.00 81.62 73 PHE A C 1
ATOM 588 O O . PHE A 1 73 ? 5.373 2.639 7.943 1.00 81.62 73 PHE A O 1
ATOM 595 N N . THR A 1 74 ? 4.755 0.693 8.863 1.00 83.31 74 THR A N 1
ATOM 596 C CA . THR A 1 74 ? 6.137 0.295 9.174 1.00 83.31 74 THR A CA 1
ATOM 597 C C . THR A 1 74 ? 6.840 -0.269 7.954 1.00 83.31 74 THR A C 1
ATOM 599 O O . THR A 1 74 ? 6.197 -0.749 7.024 1.00 83.31 74 THR A O 1
ATOM 602 N N . GLY A 1 75 ? 8.170 -0.371 8.024 1.00 85.31 75 GLY A N 1
ATOM 603 C CA . GLY A 1 75 ? 8.931 -1.172 7.063 1.00 85.31 75 GLY A CA 1
ATOM 604 C C . GLY A 1 75 ? 8.418 -2.615 6.932 1.00 85.31 75 GLY A C 1
ATOM 605 O O . GLY A 1 75 ? 8.376 -3.142 5.827 1.00 85.31 75 GLY A O 1
ATOM 606 N N . GLN A 1 76 ? 7.949 -3.241 8.019 1.00 86.38 76 GLN A N 1
ATOM 607 C CA . GLN A 1 76 ? 7.397 -4.601 7.973 1.00 86.38 76 GLN A CA 1
ATOM 608 C C . GLN A 1 76 ? 6.025 -4.666 7.285 1.00 86.38 76 GLN A C 1
ATOM 610 O O . GLN A 1 76 ? 5.748 -5.633 6.569 1.00 86.38 76 GLN A O 1
ATOM 615 N N . ASP A 1 77 ? 5.176 -3.654 7.490 1.00 86.81 77 ASP A N 1
ATOM 616 C CA . ASP A 1 77 ? 3.906 -3.525 6.771 1.00 86.81 77 ASP A CA 1
ATOM 617 C C . ASP A 1 77 ? 4.176 -3.355 5.273 1.00 86.81 77 ASP A C 1
ATOM 619 O O . ASP A 1 77 ? 3.605 -4.090 4.471 1.00 86.81 77 ASP A O 1
ATOM 623 N N . LEU A 1 78 ? 5.102 -2.463 4.903 1.00 90.31 78 LEU A N 1
ATOM 624 C CA . LEU A 1 78 ? 5.469 -2.203 3.509 1.00 90.31 78 LEU A CA 1
ATOM 625 C C . LEU A 1 78 ? 6.063 -3.438 2.817 1.00 90.31 78 LEU A C 1
ATOM 627 O O . LEU A 1 78 ? 5.670 -3.747 1.696 1.00 90.31 78 LEU A O 1
ATOM 631 N N . LEU A 1 79 ? 6.923 -4.201 3.501 1.00 92.00 79 LEU A N 1
ATOM 632 C CA . LEU A 1 79 ? 7.430 -5.487 2.999 1.00 92.00 79 LEU A CA 1
ATOM 633 C C . LEU A 1 79 ? 6.296 -6.490 2.745 1.00 92.00 79 LEU A C 1
ATOM 635 O O . LEU A 1 79 ? 6.258 -7.148 1.708 1.00 92.00 79 LEU A O 1
ATOM 639 N N . SER A 1 80 ? 5.340 -6.595 3.673 1.00 91.00 80 SER A N 1
ATOM 640 C CA . SER A 1 80 ? 4.183 -7.483 3.511 1.00 91.00 80 SER A CA 1
ATOM 641 C C . SER A 1 80 ? 3.270 -7.035 2.365 1.00 91.00 80 SER A C 1
ATOM 643 O O . SER A 1 80 ? 2.799 -7.868 1.588 1.00 91.00 80 SER A O 1
ATOM 645 N N . ILE A 1 81 ? 3.056 -5.723 2.222 1.00 92.12 81 ILE A N 1
ATOM 646 C CA . ILE A 1 81 ? 2.310 -5.114 1.115 1.00 92.12 81 ILE A CA 1
ATOM 647 C C . ILE A 1 81 ? 2.987 -5.448 -0.219 1.00 92.12 81 ILE A C 1
ATOM 649 O O . ILE A 1 81 ? 2.339 -6.017 -1.097 1.00 92.12 81 ILE A O 1
ATOM 653 N N . ALA A 1 82 ? 4.284 -5.165 -0.366 1.00 93.62 82 ALA A N 1
ATOM 654 C CA . ALA A 1 82 ? 5.033 -5.427 -1.595 1.00 93.62 82 ALA A CA 1
ATOM 655 C C . ALA A 1 82 ? 5.008 -6.918 -1.970 1.00 93.62 82 ALA A C 1
ATOM 657 O O . ALA A 1 82 ? 4.680 -7.268 -3.106 1.00 93.62 82 ALA A O 1
ATOM 658 N N . ALA A 1 83 ? 5.240 -7.812 -1.003 1.00 93.12 83 ALA A N 1
ATOM 659 C CA . ALA A 1 83 ? 5.184 -9.258 -1.214 1.00 93.12 83 ALA A CA 1
ATOM 660 C C . ALA A 1 83 ? 3.801 -9.762 -1.667 1.00 93.12 83 ALA A C 1
ATOM 662 O O . ALA A 1 83 ? 3.712 -10.750 -2.402 1.00 93.12 83 ALA A O 1
ATOM 663 N N . GLN A 1 84 ? 2.716 -9.112 -1.236 1.00 92.94 84 GLN A N 1
ATOM 664 C CA . GLN A 1 84 ? 1.362 -9.421 -1.700 1.00 92.94 84 GLN A CA 1
ATOM 665 C C . GLN A 1 84 ? 1.080 -8.841 -3.089 1.00 92.94 84 GLN A C 1
ATOM 667 O O . GLN A 1 84 ? 0.512 -9.543 -3.925 1.00 92.94 84 GLN A O 1
ATOM 672 N N . ILE A 1 85 ? 1.518 -7.607 -3.363 1.00 92.56 85 ILE A N 1
ATOM 673 C CA . ILE A 1 85 ? 1.361 -6.961 -4.674 1.00 92.56 85 ILE A CA 1
ATOM 674 C C . ILE A 1 85 ? 2.040 -7.790 -5.762 1.00 92.56 85 ILE A C 1
ATOM 676 O O . ILE A 1 85 ? 1.395 -8.090 -6.760 1.00 92.56 85 ILE A O 1
ATOM 680 N N . VAL A 1 86 ? 3.287 -8.231 -5.559 1.00 93.19 86 VAL A N 1
ATOM 681 C CA . VAL A 1 86 ? 4.034 -9.029 -6.556 1.00 93.19 86 VAL A CA 1
ATOM 682 C C . VAL A 1 86 ? 3.328 -10.341 -6.913 1.00 93.19 86 VAL A C 1
ATOM 684 O O . VAL A 1 86 ? 3.431 -10.823 -8.038 1.00 93.19 86 VAL A O 1
ATOM 687 N N . LYS A 1 87 ? 2.570 -10.917 -5.973 1.00 91.81 87 LYS A N 1
ATOM 688 C CA . LYS A 1 87 ? 1.774 -12.136 -6.195 1.00 91.81 87 LYS A CA 1
ATOM 689 C C . LYS A 1 87 ? 0.413 -11.856 -6.835 1.00 91.81 87 LYS A C 1
ATOM 691 O O . LYS A 1 87 ? -0.279 -12.794 -7.229 1.00 91.81 87 LYS A O 1
ATOM 696 N N . HIS A 1 88 ? -0.003 -10.594 -6.907 1.00 91.31 88 HIS A N 1
ATOM 697 C CA . HIS A 1 88 ? -1.307 -10.214 -7.419 1.00 91.31 88 HIS A CA 1
ATOM 698 C C . HIS A 1 88 ? -1.301 -10.180 -8.960 1.00 91.31 88 HIS A C 1
ATOM 700 O O . HIS A 1 88 ? -0.366 -9.640 -9.549 1.00 91.31 88 HIS A O 1
ATOM 706 N N . PRO A 1 89 ? -2.365 -10.636 -9.656 1.00 89.56 89 PRO A N 1
ATOM 707 C CA . PRO A 1 89 ? -2.423 -10.638 -11.127 1.00 89.56 89 PRO A CA 1
ATOM 708 C C . PRO A 1 89 ? -2.306 -9.259 -11.795 1.00 89.56 89 PRO A C 1
ATOM 710 O O . PRO A 1 89 ? -2.197 -9.166 -13.015 1.00 89.56 89 PRO A O 1
ATOM 713 N N . GLN A 1 90 ? -2.421 -8.180 -11.016 1.00 86.69 90 GLN A N 1
ATOM 714 C CA . GLN A 1 90 ? -2.252 -6.814 -11.513 1.00 86.69 90 GLN A CA 1
ATOM 715 C C . GLN A 1 90 ? -0.793 -6.375 -11.554 1.00 86.69 90 GLN A C 1
ATOM 717 O O . GLN A 1 90 ? -0.506 -5.416 -12.262 1.00 86.69 90 GLN A O 1
ATOM 722 N N . PHE A 1 91 ? 0.106 -7.047 -10.838 1.00 89.62 91 PHE A N 1
ATOM 723 C CA . PHE A 1 91 ? 1.531 -6.784 -10.937 1.00 89.62 91 PHE A CA 1
ATOM 724 C C . PHE A 1 91 ? 2.065 -7.281 -12.279 1.00 89.62 91 PHE A C 1
ATOM 726 O O . PHE A 1 91 ? 1.685 -8.347 -12.769 1.00 89.62 91 PHE A O 1
ATOM 733 N N . LYS A 1 92 ? 2.944 -6.490 -12.885 1.00 86.69 92 LYS A N 1
ATOM 734 C CA . LYS A 1 92 ? 3.648 -6.852 -14.110 1.00 86.69 92 LYS A CA 1
ATOM 735 C C . LYS A 1 92 ? 5.125 -6.980 -13.787 1.00 86.69 92 LYS A C 1
ATOM 737 O O . LYS A 1 92 ? 5.765 -5.973 -13.513 1.00 86.69 92 LYS A O 1
ATOM 742 N N . ALA A 1 93 ? 5.643 -8.202 -13.826 1.00 77.12 93 ALA A N 1
ATOM 743 C CA . ALA A 1 93 ? 7.083 -8.399 -13.859 1.00 77.12 93 ALA A CA 1
ATOM 744 C C . ALA A 1 93 ? 7.616 -7.778 -15.159 1.00 77.12 93 ALA A C 1
ATOM 746 O O . ALA A 1 93 ? 7.097 -8.089 -16.235 1.00 77.12 93 ALA A O 1
ATOM 747 N N . GLU A 1 94 ? 8.570 -6.860 -15.031 1.00 64.06 94 GLU A N 1
ATOM 748 C CA . GLU A 1 94 ? 9.357 -6.339 -16.155 1.00 64.06 94 GLU A CA 1
ATOM 749 C C . GLU A 1 94 ? 10.542 -7.260 -16.459 1.00 64.06 94 GLU A C 1
ATOM 751 O O . GLU A 1 94 ? 11.093 -7.856 -15.502 1.00 64.06 94 GLU A O 1
#

pLDDT: mean 82.85, std 11.65, range [59.59, 95.44]

Secondary structure (DSSP, 8-state):
---EEEEETTTTEEEEEEE-SSTTEEEEEE-S-HHHHHHHHHHHT----TT-EEEEEEESSSS-EEEESSS-S-HHHHHHHHHHHHHSTT----

Foldseek 3Di:
DAKDWAFFDPLRFIWIWGDDPDAQKTFIFRPDDVVSCPVLCVVFVWDQDPRRTAWMKRAQALQDIDTGGTPSDDPRRSSRVNNVSCVDPSHDHD

Organism: NCBI:txid862126